Protein AF-0000000076803883 (afdb_homodimer)

Foldseek 3Di:
DVVVVVVVVVVVVVVVVVLVVVVCCVVVNVDPADSDHDPVSVVCVVCVVVQWHQDPVGDIDGD/DVVVVVVVVVVVVVVVVVLVVVVCCVVVHVDPADSDHDPVSVVCVVCVVVQWHQDPVGDIDGD

Nearest PDB structures (foldseek):
  7vn3-assembly2_B  TM=7.603E-01  e=3.787E-07  Serratia sp. FS14
  5zd4-assembly1_D  TM=7.767E-01  e=6.120E-07  Escherichia coli O157:H7
  7ake-assembly1_A  TM=4.073E-01  e=5.321E+00  Homo sapiens
  7vn3-assembly2_B  TM=7.593E-01  e=3.852E-07  Serratia sp. FS14
  7ake-assembly1_A  TM=4.073E-01  e=5.267E+00  Homo sapiens

pLDDT: mean 90.42, std 5.98, range [72.75, 97.31]

Structure (mmCIF, N/CA/C/O backbone):
data_AF-0000000076803883-model_v1
#
loop_
_entity.id
_entity.type
_entity.pdbx_description
1 polymer 'Protein BZR1 homolog'
#
loop_
_atom_site.group_PDB
_atom_site.id
_atom_site.type_symbol
_atom_site.label_atom_id
_atom_site.label_alt_id
_atom_site.label_comp_id
_atom_site.label_asym_id
_atom_site.label_entity_id
_atom_site.label_seq_id
_atom_site.pdbx_PDB_ins_code
_atom_site.Cartn_x
_atom_site.Cartn_y
_atom_site.Cartn_z
_atom_site.occupancy
_atom_site.B_iso_or_equiv
_atom_site.auth_seq_id
_atom_site.auth_comp_id
_atom_site.auth_asym_id
_atom_site.auth_atom_id
_atom_site.pdbx_PDB_model_num
ATOM 1 N N . TRP A 1 1 ? -7.352 28.234 0.821 1 86.06 1 TRP A N 1
ATOM 2 C CA . TRP A 1 1 ? -8.156 27.516 1.804 1 86.06 1 TRP A CA 1
ATOM 3 C C . TRP A 1 1 ? -8.883 26.344 1.154 1 86.06 1 TRP A C 1
ATOM 5 O O . TRP A 1 1 ? -8.805 25.203 1.634 1 86.06 1 TRP A O 1
ATOM 15 N N . ARG A 1 2 ? -9.562 26.656 0.047 1 91.19 2 ARG A N 1
ATOM 16 C CA . ARG A 1 2 ? -10.352 25.656 -0.66 1 91.19 2 ARG A CA 1
ATOM 17 C C . ARG A 1 2 ? -9.484 24.469 -1.065 1 91.19 2 ARG A C 1
ATOM 19 O O . ARG A 1 2 ? -9.898 23.312 -0.915 1 91.19 2 ARG A O 1
ATOM 26 N N . GLU A 1 3 ? -8.352 24.844 -1.593 1 89.12 3 GLU A N 1
ATOM 27 C CA . GLU A 1 3 ? -7.441 23.781 -2.025 1 89.12 3 GLU A CA 1
ATOM 28 C C . GLU A 1 3 ? -7.043 22.891 -0.857 1 89.12 3 GLU A C 1
ATOM 30 O O . GLU A 1 3 ? -6.965 21.672 -1.004 1 89.12 3 GLU A O 1
ATOM 35 N N . ARG A 1 4 ? -6.934 23.453 0.26 1 91.19 4 ARG A N 1
ATOM 36 C CA . AR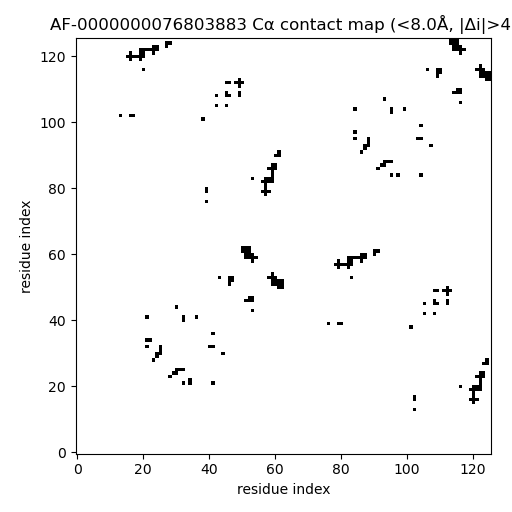G A 1 4 ? -6.555 22.703 1.447 1 91.19 4 ARG A CA 1
ATOM 37 C C . ARG A 1 4 ? -7.68 21.766 1.881 1 91.19 4 ARG A C 1
ATOM 39 O O . ARG A 1 4 ? -7.43 20.625 2.275 1 91.19 4 ARG A O 1
ATOM 46 N N . GLU A 1 5 ? -8.82 22.297 1.944 1 89.94 5 GLU A N 1
ATOM 47 C CA . GLU A 1 5 ? -9.977 21.484 2.305 1 89.94 5 GLU A CA 1
ATOM 48 C C . GLU A 1 5 ? -10.172 20.328 1.319 1 89.94 5 GLU A C 1
ATOM 50 O O . GLU A 1 5 ? -10.492 19.219 1.72 1 89.94 5 GLU A O 1
ATOM 55 N N . ASN A 1 6 ? -10.062 20.578 0.096 1 90.94 6 ASN A N 1
ATOM 56 C CA . ASN A 1 6 ? -10.164 19.547 -0.933 1 90.94 6 ASN A CA 1
ATOM 57 C C . ASN A 1 6 ? -9.117 18.453 -0.732 1 90.94 6 ASN A C 1
ATOM 59 O O . ASN A 1 6 ? -9.414 17.266 -0.885 1 90.94 6 ASN A O 1
ATOM 63 N N . ASN A 1 7 ? -7.953 18.906 -0.481 1 90.5 7 ASN A N 1
ATOM 64 C CA . ASN A 1 7 ? -6.891 17.953 -0.215 1 90.5 7 ASN A CA 1
ATOM 65 C C . ASN A 1 7 ? -7.23 17.062 0.978 1 90.5 7 ASN A C 1
ATOM 67 O O . ASN A 1 7 ? -6.98 15.852 0.946 1 90.5 7 ASN A O 1
ATOM 71 N N . ARG A 1 8 ? -7.781 17.641 1.932 1 92.75 8 ARG A N 1
ATOM 72 C CA . ARG A 1 8 ? -8.164 16.891 3.117 1 92.75 8 ARG A CA 1
ATOM 73 C C . ARG A 1 8 ? -9.242 15.852 2.783 1 92.75 8 ARG A C 1
ATOM 75 O O . ARG A 1 8 ? -9.18 14.719 3.254 1 92.75 8 ARG A O 1
ATOM 82 N N . ARG A 1 9 ? -10.172 16.297 2.07 1 92.62 9 ARG A N 1
ATOM 83 C CA . ARG A 1 9 ? -11.25 15.398 1.678 1 92.62 9 ARG A CA 1
ATOM 84 C C . ARG A 1 9 ? -10.719 14.234 0.847 1 92.62 9 ARG A C 1
ATOM 86 O O . ARG A 1 9 ? -11.109 13.078 1.06 1 92.62 9 ARG A O 1
ATOM 93 N N . ARG A 1 10 ? -9.867 14.461 -0.062 1 92.31 10 ARG A N 1
ATOM 94 C CA . ARG A 1 10 ? -9.258 13.43 -0.899 1 92.31 10 ARG A CA 1
ATOM 95 C C . ARG A 1 10 ? -8.477 12.43 -0.056 1 92.31 10 ARG A C 1
ATOM 97 O O . ARG A 1 10 ? -8.578 11.219 -0.259 1 92.31 10 ARG A O 1
ATOM 104 N N . GLU A 1 11 ? -7.711 12.961 0.855 1 90.62 11 GLU A N 1
ATOM 105 C CA . GLU A 1 11 ? -6.906 12.102 1.721 1 90.62 11 GLU A CA 1
ATOM 106 C C . GLU A 1 11 ? -7.793 11.219 2.596 1 90.62 11 GLU A C 1
ATOM 108 O O . GLU A 1 11 ? -7.488 10.039 2.809 1 90.62 11 GLU A O 1
ATOM 113 N N . ARG A 1 12 ? -8.844 11.773 3.121 1 93.31 12 ARG A N 1
ATOM 114 C CA . ARG A 1 12 ? -9.773 11 3.932 1 93.31 12 ARG A CA 1
ATOM 115 C C . ARG A 1 12 ? -10.383 9.859 3.123 1 93.31 12 ARG A C 1
ATOM 117 O O . ARG A 1 12 ? -10.523 8.742 3.627 1 93.31 12 ARG A O 1
ATOM 124 N N . ARG A 1 13 ? -10.758 10.172 1.938 1 92.69 13 ARG A N 1
ATOM 125 C CA . ARG A 1 13 ? -11.305 9.148 1.055 1 92.69 13 ARG A CA 1
ATOM 126 C C . ARG A 1 13 ? -10.273 8.062 0.772 1 92.69 13 ARG A C 1
ATOM 128 O O . ARG A 1 13 ? -10.594 6.871 0.824 1 92.69 13 ARG A O 1
ATOM 135 N N . ARG A 1 14 ? -9.062 8.414 0.448 1 92.94 14 ARG A N 1
ATOM 136 C CA . ARG A 1 14 ? -8 7.453 0.183 1 92.94 14 ARG A CA 1
ATOM 137 C C . ARG A 1 14 ? -7.785 6.531 1.379 1 92.94 14 ARG A C 1
ATOM 139 O O . ARG A 1 14 ? -7.625 5.32 1.216 1 92.94 14 ARG A O 1
ATOM 146 N N . ARG A 1 15 ? -7.832 7.168 2.553 1 92.38 15 ARG A N 1
ATOM 147 C CA . ARG A 1 15 ? -7.629 6.387 3.768 1 92.38 15 ARG A CA 1
ATOM 148 C C . ARG A 1 15 ? -8.781 5.414 3.994 1 92.38 15 ARG A C 1
ATOM 150 O O . ARG A 1 15 ? -8.578 4.301 4.48 1 92.38 15 ARG A O 1
ATOM 157 N N . ALA A 1 16 ? -9.977 5.832 3.693 1 93.25 16 ALA A N 1
ATOM 158 C CA . ALA A 1 16 ? -11.141 4.961 3.846 1 93.25 16 ALA A CA 1
ATOM 159 C C . ALA A 1 16 ? -11.039 3.75 2.922 1 93.25 16 ALA A C 1
ATOM 161 O O . ALA A 1 16 ? -11.359 2.629 3.322 1 93.25 16 ALA A O 1
ATOM 162 N N . ILE A 1 17 ? -10.633 3.928 1.74 1 94.12 17 ILE A N 1
ATOM 163 C CA . ILE A 1 17 ? -10.453 2.846 0.776 1 94.12 17 ILE A CA 1
ATOM 164 C C . ILE A 1 17 ? -9.359 1.894 1.265 1 94.12 17 ILE A C 1
ATOM 166 O O . ILE A 1 17 ? -9.547 0.674 1.256 1 94.12 17 ILE A O 1
ATOM 170 N N . ALA A 1 18 ? -8.258 2.41 1.703 1 93.38 18 ALA A N 1
ATOM 171 C CA . ALA A 1 18 ? -7.18 1.574 2.227 1 93.38 18 ALA A CA 1
ATOM 172 C C . ALA A 1 18 ? -7.656 0.741 3.412 1 93.38 18 ALA A C 1
ATOM 174 O O . ALA A 1 18 ? -7.328 -0.443 3.518 1 93.38 18 ALA A O 1
ATOM 175 N N . ALA A 1 19 ? -8.391 1.372 4.262 1 92.38 19 ALA A N 1
ATOM 176 C CA . ALA A 1 19 ? -8.891 0.662 5.438 1 92.38 19 ALA A CA 1
ATOM 177 C C . ALA A 1 19 ? -9.75 -0.534 5.031 1 92.38 19 ALA A C 1
ATOM 179 O O . ALA A 1 19 ? -9.664 -1.602 5.645 1 92.38 19 ALA A O 1
ATOM 180 N N . LYS A 1 20 ? -10.523 -0.36 4.086 1 92.94 20 LYS A N 1
ATOM 181 C CA . LYS A 1 20 ? -11.375 -1.447 3.607 1 92.94 20 LYS A CA 1
ATOM 182 C C . LYS A 1 20 ? -10.539 -2.557 2.975 1 92.94 20 LYS A C 1
ATOM 184 O O . LYS A 1 20 ? -10.844 -3.74 3.139 1 92.94 20 LYS A O 1
ATOM 189 N N . ILE A 1 21 ? -9.508 -2.219 2.217 1 94.12 21 ILE A N 1
ATOM 190 C CA . ILE A 1 21 ? -8.594 -3.209 1.663 1 94.12 21 ILE A CA 1
ATOM 191 C C . ILE A 1 21 ? -7.973 -4.027 2.793 1 94.12 21 ILE A C 1
ATOM 193 O O . ILE A 1 21 ? -7.969 -5.258 2.748 1 94.12 21 ILE A O 1
ATOM 197 N N . TYR A 1 22 ? -7.586 -3.33 3.836 1 92.69 22 TYR A N 1
ATOM 198 C CA . TYR A 1 22 ? -6.953 -4 4.965 1 92.69 22 TYR A CA 1
ATOM 199 C C . TYR A 1 22 ? -7.922 -4.965 5.641 1 92.69 22 TYR A C 1
ATOM 201 O O . TYR A 1 22 ? -7.543 -6.074 6.016 1 92.69 22 TYR A O 1
ATOM 209 N N . THR A 1 23 ? -9.078 -4.484 5.77 1 91.62 23 THR A N 1
ATOM 210 C CA . THR A 1 23 ? -10.102 -5.297 6.406 1 91.62 23 THR A CA 1
ATOM 211 C C . THR A 1 23 ? -10.352 -6.578 5.613 1 91.62 23 THR A C 1
ATOM 213 O O . THR A 1 23 ? -10.438 -7.664 6.191 1 91.62 23 THR A O 1
ATOM 216 N N . GLY A 1 24 ? -10.461 -6.484 4.344 1 92.62 24 GLY A N 1
ATOM 217 C CA . GLY A 1 24 ? -10.656 -7.652 3.5 1 92.62 24 GLY A CA 1
ATOM 218 C C . GLY A 1 24 ? -9.492 -8.625 3.551 1 92.62 24 GLY A C 1
ATOM 219 O O . GLY A 1 24 ? -9.695 -9.844 3.625 1 92.62 24 GLY A O 1
ATOM 220 N N . LEU A 1 25 ? -8.266 -8.078 3.48 1 93 25 LEU A N 1
ATOM 221 C CA . LEU A 1 25 ? -7.07 -8.906 3.543 1 93 25 LEU A CA 1
ATOM 222 C C . LEU A 1 25 ? -7.004 -9.664 4.863 1 93 25 LEU A C 1
ATOM 224 O O . LEU A 1 25 ? -6.625 -10.836 4.891 1 93 25 LEU A O 1
ATOM 228 N N . ARG A 1 26 ? -7.418 -9 5.895 1 90.25 26 ARG A N 1
ATOM 229 C CA . ARG A 1 26 ? -7.426 -9.641 7.207 1 90.25 26 ARG A CA 1
ATOM 230 C C . ARG A 1 26 ? -8.508 -10.719 7.289 1 90.25 26 ARG A C 1
ATOM 232 O O . ARG A 1 26 ? -8.266 -11.805 7.809 1 90.25 26 ARG A O 1
ATOM 239 N N . ALA A 1 27 ? -9.602 -10.398 6.836 1 90.31 27 ALA A N 1
ATOM 240 C CA . ALA A 1 27 ? -10.773 -11.266 6.98 1 90.31 27 ALA A CA 1
ATOM 241 C C . ALA A 1 27 ? -10.641 -12.516 6.117 1 90.31 27 ALA A C 1
ATOM 243 O O . ALA A 1 27 ? -11 -13.617 6.547 1 90.31 27 ALA A O 1
ATOM 244 N N . TYR A 1 28 ? -10.117 -12.273 4.934 1 91.06 28 TYR A N 1
ATOM 245 C CA . TYR A 1 28 ? -10.164 -13.359 3.961 1 91.06 28 TYR A CA 1
ATOM 246 C C . TYR A 1 28 ? -8.773 -13.922 3.697 1 91.06 28 TYR A C 1
ATOM 248 O O . TYR A 1 28 ? -8.633 -14.961 3.057 1 91.06 28 TYR A O 1
ATOM 256 N N . GLY A 1 29 ? -7.922 -13.078 4.219 1 82.94 29 GLY A N 1
ATOM 257 C CA . GLY A 1 29 ? -6.547 -13.523 4.059 1 82.94 29 GLY A CA 1
ATOM 258 C C . GLY A 1 29 ? -5.863 -13.844 5.375 1 82.94 29 GLY A C 1
ATOM 259 O O . GLY A 1 29 ? -6.473 -13.719 6.441 1 82.94 29 GLY A O 1
ATOM 260 N N . ASN A 1 30 ? -4.93 -14.492 5.66 1 78 30 ASN A N 1
ATOM 261 C CA . ASN A 1 30 ? -4.156 -14.773 6.863 1 78 30 ASN A CA 1
ATOM 262 C C . ASN A 1 30 ? -3.094 -13.703 7.109 1 78 30 ASN A C 1
ATOM 264 O O . ASN A 1 30 ? -1.95 -14.031 7.438 1 78 30 ASN A O 1
ATOM 268 N N . TYR A 1 31 ? -3.738 -12.469 6.809 1 82.44 31 TYR A N 1
ATOM 269 C CA . TYR A 1 31 ? -2.816 -11.375 7.082 1 82.44 31 TYR A CA 1
ATOM 270 C C . TYR A 1 31 ? -2.844 -10.992 8.555 1 82.44 31 TYR A C 1
ATOM 272 O O . TYR A 1 31 ? -3.908 -10.711 9.109 1 82.44 31 TYR A O 1
ATOM 280 N N . ASN A 1 32 ? -1.738 -11.133 9.203 1 80.69 32 ASN A N 1
ATOM 281 C CA . ASN A 1 32 ? -1.628 -10.672 10.586 1 80.69 32 ASN A CA 1
ATOM 282 C C . ASN A 1 32 ? -1.268 -9.195 10.664 1 80.69 32 ASN A C 1
ATOM 284 O O . ASN A 1 32 ? -0.129 -8.844 10.977 1 80.69 32 ASN A O 1
ATOM 288 N N . LEU A 1 33 ? -2.215 -8.375 10.258 1 80.56 33 LEU A N 1
ATOM 289 C CA . LEU A 1 33 ? -2.035 -6.926 10.219 1 80.56 33 LEU A CA 1
ATOM 290 C C . LEU A 1 33 ? -2.832 -6.246 11.328 1 80.56 33 LEU A C 1
ATOM 292 O O . LEU A 1 33 ? -4.008 -6.562 11.539 1 80.56 33 LEU A O 1
ATOM 296 N N . PRO A 1 34 ? -2.127 -5.488 11.977 1 75.81 34 PRO A N 1
ATOM 297 C CA . PRO A 1 34 ? -2.91 -4.777 12.992 1 75.81 34 PRO A CA 1
ATOM 298 C C . PRO A 1 34 ? -3.971 -3.863 12.383 1 75.81 34 PRO A C 1
ATOM 300 O O . PRO A 1 34 ? -3.902 -3.539 11.195 1 75.81 34 PRO A O 1
ATOM 303 N N . LYS A 1 35 ? -5.027 -3.467 13.203 1 73.88 35 LYS A N 1
ATOM 304 C CA . LYS A 1 35 ? -6.109 -2.594 12.766 1 73.88 35 LYS A CA 1
ATOM 305 C C . LYS A 1 35 ? -5.566 -1.257 12.266 1 73.88 35 LYS A C 1
ATOM 307 O O . LYS A 1 35 ? -6.035 -0.733 11.25 1 73.88 35 LYS A O 1
ATOM 312 N N . HIS A 1 36 ? -4.617 -0.805 12.977 1 74.5 36 HIS A N 1
ATOM 313 C CA . HIS A 1 36 ? -3.965 0.428 12.547 1 74.5 36 HIS A CA 1
ATOM 314 C C . HIS A 1 36 ? -2.59 0.146 11.953 1 74.5 36 HIS A C 1
ATOM 316 O O . HIS A 1 36 ? -1.569 0.357 12.609 1 74.5 36 HIS A O 1
ATOM 322 N N . CYS A 1 37 ? -2.682 -0.235 10.852 1 74.5 37 CYS A N 1
ATOM 323 C CA . CYS A 1 37 ? -1.449 -0.684 10.211 1 74.5 37 CYS A CA 1
ATOM 324 C C . CYS A 1 37 ? -0.813 0.44 9.406 1 74.5 37 CYS A C 1
ATOM 326 O O . CYS A 1 37 ? -1.515 1.31 8.883 1 74.5 37 CYS A O 1
ATOM 328 N N . ASP A 1 38 ? 0.54 0.293 9.484 1 83.31 38 ASP A N 1
ATOM 329 C CA . ASP A 1 38 ? 1.335 1.101 8.57 1 83.31 38 ASP A CA 1
ATOM 330 C C . ASP A 1 38 ? 1.262 0.548 7.145 1 83.31 38 ASP A C 1
ATOM 332 O O . ASP A 1 38 ? 1.29 -0.668 6.945 1 83.31 38 ASP A O 1
ATOM 336 N N . ASN A 1 39 ? 1.023 1.396 6.258 1 87.81 39 ASN A N 1
ATOM 337 C CA . ASN A 1 39 ? 0.901 1.025 4.855 1 87.81 39 ASN A CA 1
ATOM 338 C C . ASN A 1 39 ? 2.039 0.107 4.418 1 87.81 39 ASN A C 1
ATOM 340 O O . ASN A 1 39 ? 1.825 -0.825 3.639 1 87.81 39 ASN A O 1
ATOM 344 N N . ASN A 1 40 ? 3.254 0.39 4.934 1 90.5 40 ASN A N 1
ATOM 345 C CA . ASN A 1 40 ? 4.418 -0.376 4.504 1 90.5 40 ASN A CA 1
ATOM 346 C C . ASN A 1 40 ? 4.328 -1.832 4.953 1 90.5 40 ASN A C 1
ATOM 348 O O . ASN A 1 40 ? 4.824 -2.729 4.266 1 90.5 40 ASN A O 1
ATOM 352 N N . GLU A 1 41 ? 3.725 -2.037 6.059 1 89.88 41 GLU A N 1
ATOM 353 C CA . GLU A 1 41 ? 3.527 -3.408 6.523 1 89.88 41 GLU A CA 1
ATOM 354 C C . GLU A 1 41 ? 2.611 -4.184 5.578 1 89.88 41 GLU A C 1
ATOM 356 O O . GLU A 1 41 ? 2.863 -5.352 5.281 1 89.88 41 GLU A O 1
ATOM 361 N N . VAL A 1 42 ? 1.601 -3.586 5.098 1 92 42 VAL A N 1
ATOM 362 C CA . VAL A 1 42 ? 0.657 -4.203 4.172 1 92 42 VAL A CA 1
ATOM 363 C C . VAL A 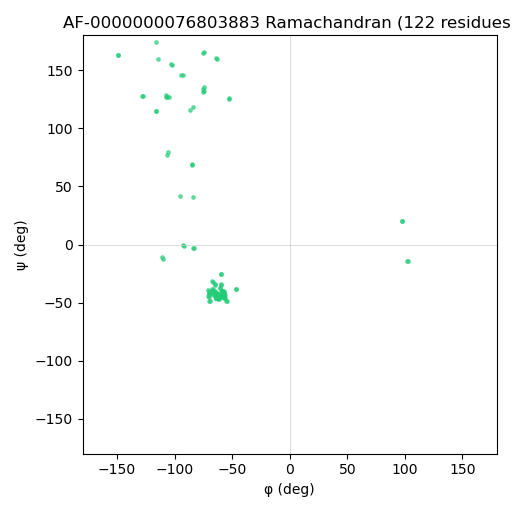1 42 ? 1.328 -4.422 2.816 1 92 42 VAL A C 1
ATOM 365 O O . VAL A 1 42 ? 1.189 -5.488 2.213 1 92 42 VAL A O 1
ATOM 368 N N . LEU A 1 43 ? 2.072 -3.428 2.414 1 93.06 43 LEU A N 1
ATOM 369 C CA . LEU A 1 43 ? 2.811 -3.543 1.161 1 93.06 43 LEU A CA 1
ATOM 370 C C . LEU A 1 43 ? 3.783 -4.719 1.21 1 93.06 43 LEU A C 1
ATOM 372 O O . LEU A 1 43 ? 3.867 -5.5 0.26 1 93.06 43 LEU A O 1
ATOM 376 N N . LYS A 1 44 ? 4.441 -4.809 2.316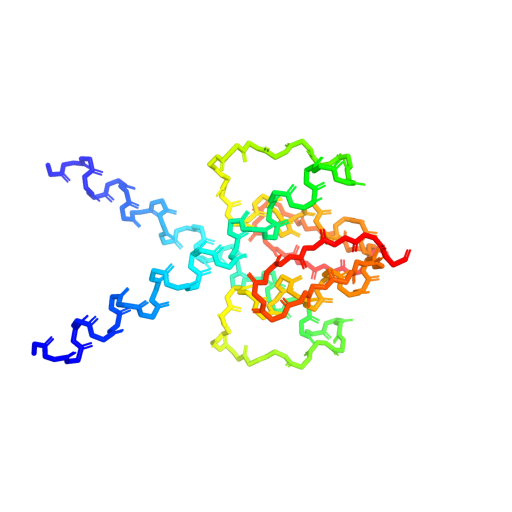 1 93.31 44 LYS A N 1
ATOM 377 C CA . LYS A 1 44 ? 5.402 -5.895 2.471 1 93.31 44 LYS A CA 1
ATOM 378 C C . LYS A 1 44 ? 4.703 -7.254 2.455 1 93.31 44 LYS A C 1
ATOM 380 O O . LYS A 1 44 ? 5.18 -8.195 1.818 1 93.31 44 LYS A O 1
ATOM 385 N N . ALA A 1 45 ? 3.639 -7.379 3.121 1 93 45 ALA A N 1
ATOM 386 C CA . ALA A 1 45 ? 2.895 -8.633 3.176 1 93 45 ALA A CA 1
ATOM 387 C C . ALA A 1 45 ? 2.377 -9.023 1.794 1 93 45 ALA A C 1
ATOM 389 O O . ALA A 1 45 ? 2.486 -10.188 1.391 1 93 45 ALA A O 1
ATOM 390 N N . LEU A 1 46 ? 1.829 -8.109 1.106 1 93.62 46 LEU A N 1
ATOM 391 C CA . LEU A 1 46 ? 1.303 -8.359 -0.23 1 93.62 46 LEU A CA 1
ATOM 392 C C . LEU A 1 46 ? 2.428 -8.703 -1.202 1 93.62 46 LEU A C 1
ATOM 394 O O . LEU A 1 46 ? 2.277 -9.586 -2.049 1 93.62 46 LEU A O 1
ATOM 398 N N . CYS A 1 47 ? 3.535 -7.949 -1.126 1 94.38 47 CYS A N 1
ATOM 399 C CA . CYS A 1 47 ? 4.699 -8.25 -1.948 1 94.38 47 CYS A CA 1
ATOM 400 C C . CYS A 1 47 ? 5.148 -9.695 -1.746 1 94.38 47 CYS A C 1
ATOM 402 O O . CYS A 1 47 ? 5.379 -10.422 -2.715 1 94.38 47 CYS A O 1
ATOM 404 N N . ASN A 1 48 ? 5.258 -10.047 -0.519 1 93.88 48 ASN A N 1
ATOM 405 C CA . ASN A 1 48 ? 5.672 -11.406 -0.208 1 93.88 48 ASN A CA 1
ATOM 406 C C . ASN A 1 48 ? 4.73 -12.438 -0.832 1 93.88 48 ASN A C 1
ATOM 408 O O . ASN A 1 48 ? 5.18 -13.422 -1.417 1 93.88 48 ASN A O 1
ATOM 412 N N . GLU A 1 49 ? 3.486 -12.188 -0.709 1 94.06 49 GLU A N 1
ATOM 413 C CA . GLU A 1 49 ? 2.502 -13.109 -1.268 1 94.06 49 GLU A CA 1
ATOM 414 C C . GLU A 1 49 ? 2.588 -13.156 -2.791 1 94.06 49 GLU A C 1
ATOM 416 O O . GLU A 1 49 ? 2.354 -14.195 -3.402 1 94.06 49 GLU A O 1
ATOM 421 N N . ALA A 1 50 ? 2.885 -12.086 -3.357 1 94.25 50 ALA A N 1
ATOM 422 C CA . ALA A 1 50 ? 2.93 -11.984 -4.812 1 94.25 50 ALA A CA 1
ATOM 423 C C . ALA A 1 50 ? 4.27 -12.469 -5.355 1 94.25 50 ALA A C 1
ATOM 425 O O . ALA A 1 50 ? 4.504 -12.438 -6.566 1 94.25 50 ALA A O 1
ATOM 426 N N . GLY A 1 51 ? 5.184 -12.828 -4.457 1 94.69 51 GLY A N 1
ATOM 427 C CA . GLY A 1 51 ? 6.441 -13.406 -4.906 1 94.69 51 GLY A CA 1
ATOM 428 C C . GLY A 1 51 ? 7.57 -12.398 -4.98 1 94.69 51 GLY A C 1
ATOM 429 O O . GLY A 1 51 ? 8.531 -12.586 -5.723 1 94.69 51 GLY A O 1
ATOM 430 N N . TRP A 1 52 ? 7.441 -11.258 -4.254 1 96.56 52 TRP A N 1
ATOM 431 C CA . TRP A 1 52 ? 8.484 -10.242 -4.16 1 96.56 52 TRP A CA 1
ATOM 432 C C . TRP A 1 52 ? 9.234 -10.344 -2.836 1 96.56 52 TRP A C 1
ATOM 434 O O . TRP A 1 52 ? 8.703 -10.891 -1.861 1 96.56 52 TRP A O 1
ATOM 444 N N . VAL A 1 53 ? 10.477 -9.883 -2.816 1 96.94 53 VAL A N 1
ATOM 445 C CA . VAL A 1 53 ? 11.242 -9.695 -1.585 1 96.94 53 VAL A CA 1
ATOM 446 C C . VAL A 1 53 ? 11.359 -8.203 -1.27 1 96.94 53 VAL A C 1
ATOM 448 O O . VAL A 1 53 ? 11.688 -7.402 -2.146 1 96.94 53 VAL A O 1
ATOM 451 N N . VAL A 1 54 ? 10.984 -7.828 -0.072 1 96.69 54 VAL A N 1
ATOM 452 C CA . VAL A 1 54 ? 11.141 -6.449 0.382 1 96.69 54 VAL A CA 1
ATOM 453 C C . VAL A 1 54 ? 12.117 -6.402 1.561 1 96.69 54 VAL A C 1
ATOM 455 O O . VAL A 1 54 ? 11.812 -6.918 2.641 1 96.69 54 VAL A O 1
ATOM 458 N N . GLU A 1 55 ? 13.219 -5.754 1.315 1 97.31 55 GLU A N 1
ATOM 459 C CA . GLU A 1 55 ? 14.203 -5.582 2.383 1 97.31 55 GLU A CA 1
ATOM 460 C C . GLU A 1 55 ? 13.75 -4.527 3.389 1 97.31 55 GLU A C 1
ATOM 462 O O . GLU A 1 55 ? 12.859 -3.725 3.096 1 97.31 55 GLU A O 1
ATOM 467 N N . PRO A 1 56 ? 14.375 -4.473 4.559 1 95.38 56 PRO A N 1
ATOM 468 C CA . PRO A 1 56 ? 13.953 -3.514 5.586 1 95.38 56 PRO A CA 1
ATOM 469 C C . PRO A 1 56 ? 14.039 -2.064 5.109 1 95.38 56 PRO A C 1
ATOM 471 O O . PRO A 1 56 ? 13.281 -1.212 5.574 1 95.38 56 PRO A O 1
ATOM 474 N N . ASP A 1 57 ? 14.906 -1.803 4.133 1 96 57 ASP A N 1
ATOM 475 C CA . ASP A 1 57 ? 15.094 -0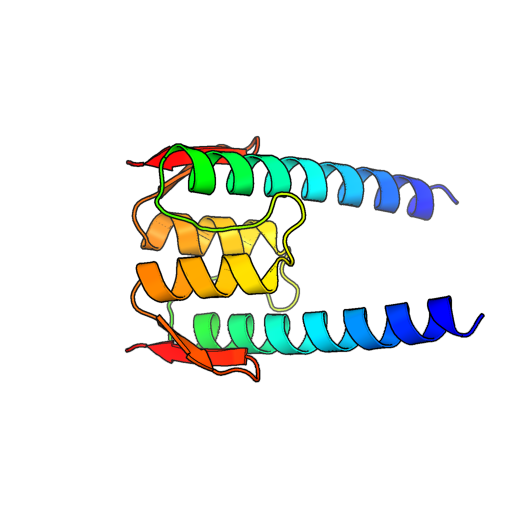.429 3.678 1 96 57 ASP A CA 1
ATOM 476 C C . ASP A 1 57 ? 14.18 -0.108 2.502 1 96 57 ASP A C 1
ATOM 478 O O . ASP A 1 57 ? 14.234 0.992 1.947 1 96 57 ASP A O 1
ATOM 482 N N . GLY A 1 58 ? 13.383 -1.136 2.096 1 96.12 58 GLY A N 1
ATOM 483 C CA . GLY A 1 58 ? 12.422 -0.902 1.031 1 96.12 58 GLY A CA 1
ATOM 484 C C . GLY A 1 58 ? 12.875 -1.438 -0.313 1 96.12 58 GLY A C 1
ATOM 485 O O . GLY A 1 58 ? 12.094 -1.486 -1.265 1 96.12 58 GLY A O 1
ATOM 486 N N . THR A 1 59 ? 14.203 -1.796 -0.491 1 96.94 59 THR A N 1
ATOM 487 C CA . THR A 1 59 ? 14.656 -2.402 -1.735 1 96.94 59 THR A CA 1
ATOM 488 C C . THR A 1 59 ? 13.805 -3.615 -2.094 1 96.94 59 THR 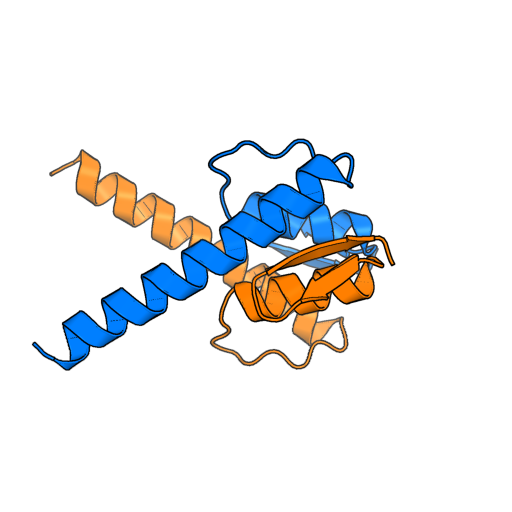A C 1
ATOM 490 O O . THR A 1 59 ? 13.57 -4.488 -1.253 1 96.94 59 THR A O 1
ATOM 493 N N . THR A 1 60 ? 13.273 -3.615 -3.246 1 95.94 60 THR A N 1
ATOM 494 C CA . THR A 1 60 ? 12.305 -4.621 -3.66 1 95.94 60 THR A CA 1
ATOM 495 C C . THR A 1 60 ? 12.719 -5.27 -4.977 1 95.94 60 THR A C 1
ATOM 497 O O . THR A 1 60 ? 13.086 -4.574 -5.93 1 95.94 60 THR A O 1
ATOM 500 N N . TYR A 1 61 ? 12.758 -6.586 -4.961 1 95.5 61 TYR A N 1
ATOM 501 C CA . TYR A 1 61 ? 13.117 -7.332 -6.16 1 95.5 61 TYR A CA 1
ATOM 502 C C . TYR A 1 61 ? 12.406 -8.68 -6.191 1 95.5 61 TYR A C 1
ATOM 504 O O . TYR A 1 61 ? 11.742 -9.062 -5.219 1 95.5 61 TYR A O 1
ATOM 512 N N . ARG A 1 62 ? 12.391 -9.266 -7.363 1 92.38 62 ARG A N 1
ATOM 513 C CA . ARG A 1 62 ? 11.68 -10.531 -7.516 1 92.38 62 ARG A CA 1
ATOM 514 C C . ARG A 1 62 ? 12.469 -11.68 -6.895 1 92.38 62 ARG A C 1
ATOM 516 O O . ARG A 1 62 ? 13.695 -11.734 -7.016 1 92.38 62 ARG A O 1
ATOM 523 N N . ARG A 1 63 ? 11.711 -12.477 -6.148 1 84.69 63 ARG A N 1
ATOM 524 C CA . ARG A 1 63 ? 12.352 -13.672 -5.609 1 84.69 63 ARG A CA 1
ATOM 525 C C . ARG A 1 63 ? 12.852 -14.578 -6.727 1 84.69 63 ARG A C 1
ATOM 527 O O . ARG A 1 63 ? 12.281 -14.594 -7.82 1 84.69 63 ARG A O 1
ATOM 534 N N . TRP B 1 1 ? 5.727 19.641 21.125 1 85.81 1 TRP B N 1
ATOM 535 C CA . TRP B 1 1 ? 6.559 19.969 19.969 1 85.81 1 TRP B CA 1
ATOM 536 C C . TRP B 1 1 ? 7.402 18.766 19.562 1 85.81 1 TRP B C 1
ATOM 538 O O . TRP B 1 1 ? 7.387 18.359 18.391 1 85.81 1 TRP B O 1
ATOM 548 N N . ARG B 1 2 ? 8.086 18.203 20.562 1 91.25 2 ARG B N 1
ATOM 549 C CA . ARG B 1 2 ? 8.969 17.062 20.312 1 91.25 2 ARG B CA 1
ATOM 550 C C . ARG B 1 2 ? 8.211 15.922 19.656 1 91.25 2 ARG B C 1
ATOM 552 O O . ARG B 1 2 ? 8.695 15.305 18.703 1 91.25 2 ARG B O 1
ATOM 559 N N . GLU B 1 3 ? 7.07 15.695 20.25 1 89.25 3 GLU B N 1
ATOM 560 C CA . GLU B 1 3 ? 6.254 14.602 19.719 1 89.25 3 GLU B CA 1
ATOM 561 C C . GLU B 1 3 ? 5.887 14.852 18.25 1 89.25 3 GLU B C 1
ATOM 563 O O . GLU B 1 3 ? 5.914 13.93 17.438 1 89.25 3 GLU B O 1
ATOM 568 N N . ARG B 1 4 ? 5.695 16.047 17.938 1 91.38 4 ARG B N 1
ATOM 569 C CA . ARG B 1 4 ? 5.336 16.406 16.562 1 91.38 4 ARG B CA 1
ATOM 570 C C . ARG B 1 4 ? 6.512 16.188 15.617 1 91.38 4 ARG B C 1
ATOM 572 O O . ARG B 1 4 ? 6.336 15.711 14.5 1 91.38 4 ARG B O 1
ATOM 579 N N . GLU B 1 5 ? 7.605 16.672 16 1 90 5 GLU B N 1
ATOM 580 C CA . GLU B 1 5 ? 8.805 16.5 15.188 1 90 5 GLU B CA 1
ATOM 581 C C . GLU B 1 5 ? 9.125 15.023 14.992 1 90 5 GLU B C 1
ATOM 583 O O . GLU B 1 5 ? 9.523 14.602 13.898 1 90 5 GLU B O 1
ATOM 588 N N . ASN B 1 6 ? 9.047 14.266 15.992 1 91.25 6 ASN B N 1
ATOM 589 C CA . ASN B 1 6 ? 9.258 12.828 15.906 1 91.25 6 ASN B CA 1
ATOM 590 C C . ASN B 1 6 ? 8.289 12.18 14.922 1 91.25 6 ASN B C 1
ATOM 592 O O . ASN B 1 6 ? 8.688 11.305 14.141 1 91.25 6 ASN B O 1
ATOM 596 N N . ASN B 1 7 ? 7.094 12.578 15.047 1 90.56 7 ASN B N 1
ATOM 597 C CA . ASN B 1 7 ? 6.098 12.062 14.117 1 90.56 7 ASN B CA 1
ATOM 598 C C . ASN B 1 7 ? 6.457 12.391 12.672 1 90.56 7 ASN B C 1
ATOM 600 O O . ASN B 1 7 ? 6.305 11.555 11.781 1 90.56 7 ASN B O 1
ATOM 604 N N . ARG B 1 8 ? 6.934 13.531 12.492 1 92.56 8 ARG B N 1
ATOM 605 C CA . ARG B 1 8 ? 7.336 13.945 11.156 1 92.56 8 ARG B CA 1
ATOM 606 C C . ARG B 1 8 ? 8.492 13.094 10.641 1 92.56 8 ARG B C 1
ATOM 608 O O . ARG B 1 8 ? 8.492 12.688 9.477 1 92.56 8 ARG B O 1
ATOM 615 N N . ARG B 1 9 ? 9.414 12.922 11.477 1 92.69 9 ARG B N 1
ATOM 616 C CA . ARG B 1 9 ? 10.57 12.109 11.102 1 92.69 9 ARG B CA 1
ATOM 617 C C . ARG B 1 9 ? 10.148 10.688 10.766 1 92.69 9 ARG B C 1
ATOM 619 O O . ARG B 1 9 ? 10.617 10.109 9.773 1 92.69 9 ARG B O 1
ATOM 626 N N . ARG B 1 10 ? 9.32 10.094 11.508 1 92.56 10 ARG B N 1
ATOM 627 C CA . ARG B 1 10 ? 8.82 8.742 11.273 1 92.56 10 ARG B CA 1
ATOM 628 C C . ARG B 1 10 ? 8.078 8.656 9.945 1 92.56 10 ARG B C 1
ATOM 630 O O . ARG B 1 10 ? 8.281 7.719 9.172 1 92.56 10 ARG B O 1
ATOM 637 N N . GLU B 1 11 ? 7.238 9.617 9.711 1 90.94 11 GLU B N 1
ATOM 638 C CA . GLU B 1 11 ? 6.473 9.641 8.469 1 90.94 11 GLU B CA 1
ATOM 639 C C . GLU B 1 11 ? 7.391 9.781 7.258 1 90.94 11 GLU B C 1
ATOM 641 O O . GLU B 1 11 ? 7.164 9.148 6.227 1 90.94 11 GLU B O 1
ATOM 646 N N . ARG B 1 12 ? 8.375 10.633 7.359 1 93.31 12 ARG B N 1
ATOM 647 C CA . ARG B 1 12 ? 9.336 10.797 6.27 1 93.31 12 ARG B CA 1
ATOM 648 C C . ARG B 1 12 ? 10.055 9.484 5.969 1 93.31 12 ARG B C 1
ATOM 650 O O . ARG B 1 12 ? 10.258 9.133 4.805 1 93.31 12 ARG B O 1
ATOM 657 N N . ARG B 1 13 ? 10.453 8.828 7.004 1 92.81 13 ARG B N 1
ATOM 658 C CA . ARG B 1 13 ? 11.102 7.531 6.84 1 92.81 13 ARG B CA 1
ATOM 659 C C . ARG B 1 13 ? 10.164 6.531 6.18 1 92.81 13 ARG B C 1
ATOM 661 O O . ARG B 1 13 ? 10.562 5.805 5.266 1 92.81 13 ARG B O 1
ATOM 668 N N . ARG B 1 14 ? 8.945 6.434 6.637 1 93.12 14 ARG B N 1
ATOM 669 C CA . ARG B 1 14 ? 7.969 5.52 6.059 1 93.12 14 ARG B CA 1
ATOM 670 C C . ARG B 1 14 ? 7.777 5.793 4.57 1 93.12 14 ARG B C 1
ATOM 672 O O . ARG B 1 14 ? 7.711 4.859 3.766 1 93.12 14 ARG B O 1
ATOM 679 N N . ARG B 1 15 ? 7.73 7.094 4.254 1 92.31 15 ARG B N 1
ATOM 680 C CA . ARG B 1 15 ? 7.543 7.473 2.855 1 92.31 15 ARG B CA 1
ATOM 681 C C . ARG B 1 15 ? 8.758 7.082 2.016 1 92.31 15 ARG B C 1
ATOM 683 O O . ARG B 1 15 ? 8.617 6.695 0.854 1 92.31 15 ARG B O 1
ATOM 690 N N . ALA B 1 16 ? 9.922 7.23 2.572 1 93.06 16 ALA B N 1
ATOM 691 C CA . ALA B 1 16 ? 11.141 6.852 1.857 1 93.06 16 ALA B CA 1
ATOM 692 C C . ALA B 1 16 ? 11.164 5.355 1.564 1 93.06 16 ALA B C 1
ATOM 694 O O . ALA B 1 16 ? 11.555 4.938 0.472 1 93.06 16 ALA B O 1
ATOM 695 N N . ILE B 1 17 ? 10.781 4.555 2.469 1 94 17 ILE B N 1
ATOM 696 C CA . ILE B 1 17 ? 10.711 3.109 2.297 1 94 17 ILE B CA 1
ATOM 697 C C . ILE B 1 17 ? 9.688 2.762 1.224 1 94 17 ILE B C 1
ATOM 699 O O . ILE B 1 17 ? 9.961 1.966 0.323 1 94 17 ILE B O 1
ATOM 703 N N . ALA B 1 18 ? 8.539 3.354 1.271 1 93.31 18 ALA B N 1
ATOM 704 C CA . ALA B 1 18 ? 7.508 3.111 0.264 1 93.31 18 ALA B CA 1
ATOM 705 C C . ALA B 1 18 ? 8.008 3.484 -1.13 1 93.31 18 ALA B C 1
ATOM 707 O O . ALA B 1 18 ? 7.762 2.76 -2.098 1 93.31 18 ALA B O 1
ATOM 708 N N . ALA B 1 19 ? 8.664 4.598 -1.195 1 92.12 19 ALA B N 1
ATOM 709 C CA . ALA B 1 19 ? 9.18 5.043 -2.488 1 92.12 19 ALA B CA 1
ATOM 710 C C . ALA B 1 19 ? 10.133 4.016 -3.082 1 92.12 19 ALA B C 1
ATOM 712 O O . ALA B 1 19 ? 10.117 3.764 -4.289 1 92.12 19 ALA B O 1
ATOM 713 N N . LYS B 1 20 ? 10.914 3.479 -2.299 1 92.75 20 LYS B N 1
ATOM 714 C CA . LYS B 1 20 ? 11.859 2.463 -2.764 1 92.75 20 LYS B CA 1
ATOM 715 C C . LYS B 1 20 ? 11.125 1.198 -3.203 1 92.75 20 LYS B C 1
ATOM 717 O O . LYS B 1 20 ? 11.516 0.56 -4.184 1 92.75 20 LYS B O 1
ATOM 722 N N . ILE B 1 21 ? 10.109 0.776 -2.477 1 93.94 21 ILE B N 1
ATOM 723 C CA . ILE B 1 21 ? 9.281 -0.359 -2.883 1 93.94 21 ILE B CA 1
ATOM 724 C C . ILE B 1 21 ? 8.695 -0.099 -4.27 1 93.94 21 ILE B C 1
ATOM 726 O O . ILE B 1 21 ? 8.797 -0.944 -5.16 1 93.94 21 ILE B O 1
ATOM 730 N N . TYR B 1 22 ? 8.227 1.112 -4.457 1 92.38 22 TYR B N 1
ATOM 731 C CA . TYR B 1 22 ? 7.613 1.471 -5.734 1 92.38 22 TYR B CA 1
ATOM 732 C C . TYR B 1 22 ? 8.633 1.408 -6.863 1 92.38 22 TYR B C 1
ATOM 734 O O . TYR B 1 22 ? 8.328 0.925 -7.957 1 92.38 22 TYR B O 1
ATOM 742 N N . THR B 1 23 ? 9.742 1.89 -6.555 1 91.38 23 THR B N 1
ATOM 743 C CA . THR B 1 23 ? 10.812 1.903 -7.547 1 91.38 23 THR B CA 1
ATOM 744 C C . THR B 1 23 ? 11.172 0.483 -7.969 1 91.38 23 THR B C 1
ATOM 746 O O . THR B 1 23 ? 11.336 0.205 -9.156 1 91.38 23 THR B O 1
ATOM 749 N N . GLY B 1 24 ? 11.32 -0.398 -7.051 1 92.5 24 GLY B N 1
ATOM 750 C CA . GLY B 1 24 ? 11.625 -1.785 -7.355 1 92.5 24 GLY B CA 1
ATOM 751 C C . GLY B 1 24 ? 10.539 -2.473 -8.164 1 92.5 24 GLY B C 1
ATOM 752 O O . GLY B 1 24 ? 10.828 -3.203 -9.109 1 92.5 24 GLY B O 1
ATOM 753 N N . LEU B 1 25 ? 9.281 -2.246 -7.75 1 92.81 25 LEU B N 1
ATOM 754 C CA . LEU B 1 25 ? 8.148 -2.83 -8.461 1 92.81 25 LEU B CA 1
ATOM 755 C C . LEU B 1 25 ? 8.109 -2.346 -9.906 1 92.81 25 LEU B C 1
ATOM 757 O O . LEU B 1 25 ? 7.816 -3.125 -10.812 1 92.81 25 LEU B O 1
ATOM 761 N N . ARG B 1 26 ? 8.445 -1.115 -10.086 1 89.81 26 ARG B N 1
ATOM 762 C CA . ARG B 1 26 ? 8.469 -0.551 -11.438 1 89.81 26 ARG B CA 1
ATOM 763 C C . ARG B 1 26 ? 9.625 -1.122 -12.25 1 89.81 26 ARG B C 1
ATOM 765 O O . ARG B 1 26 ? 9.453 -1.461 -13.422 1 89.81 26 ARG B O 1
ATOM 772 N N . ALA B 1 27 ? 10.695 -1.187 -11.664 1 90.12 27 ALA B N 1
ATOM 773 C CA . ALA B 1 27 ? 11.93 -1.559 -12.359 1 90.12 27 ALA B CA 1
ATOM 774 C C . ALA B 1 27 ? 11.922 -3.039 -12.734 1 90.12 27 ALA B C 1
ATOM 776 O O . ALA B 1 27 ? 12.359 -3.412 -13.82 1 90.12 27 ALA B O 1
ATOM 777 N N . TYR B 1 28 ? 11.398 -3.822 -11.797 1 91.06 28 TYR B N 1
ATOM 778 C CA . TYR B 1 28 ? 11.562 -5.262 -11.969 1 91.06 28 TYR B CA 1
ATOM 779 C C . TYR B 1 28 ? 10.227 -5.934 -12.273 1 91.06 28 TYR B C 1
ATOM 781 O O . TYR B 1 28 ? 10.188 -7.117 -12.617 1 91.06 28 TYR B O 1
ATOM 789 N N . GLY B 1 29 ? 9.25 -5.07 -12.07 1 82.75 29 GLY B N 1
ATOM 790 C CA . GLY B 1 29 ? 7.926 -5.605 -12.352 1 82.75 29 GLY B CA 1
ATOM 791 C C . GLY B 1 29 ? 7.227 -4.902 -13.5 1 82.75 29 GLY B C 1
ATOM 792 O O . GLY B 1 29 ? 7.84 -4.094 -14.203 1 82.75 29 GLY B O 1
ATOM 793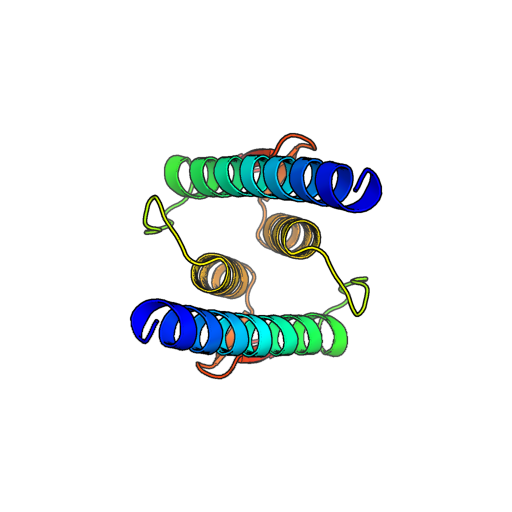 N N . ASN B 1 30 ? 6.188 -5.188 -14.008 1 77.38 30 ASN B N 1
ATOM 794 C CA . ASN B 1 30 ? 5.391 -4.527 -15.031 1 77.38 30 ASN B CA 1
ATOM 795 C C . ASN B 1 30 ? 4.297 -3.654 -14.43 1 77.38 30 ASN B C 1
ATOM 797 O O . ASN B 1 30 ? 3.148 -3.688 -14.875 1 77.38 30 ASN B O 1
ATOM 801 N N . TYR B 1 31 ? 4.902 -2.99 -13.344 1 82.19 31 TYR B N 1
ATOM 802 C CA . TYR B 1 31 ? 3.943 -2.09 -12.719 1 82.19 31 TYR B CA 1
ATOM 803 C C . TYR B 1 31 ? 3.941 -0.729 -13.406 1 82.19 31 TYR B C 1
ATOM 805 O O . TYR B 1 31 ? 4.988 -0.085 -13.523 1 82.19 31 TYR B O 1
ATOM 813 N N . ASN B 1 32 ? 2.832 -0.392 -14 1 79.81 32 ASN B N 1
ATOM 814 C CA . ASN B 1 32 ? 2.684 0.947 -14.555 1 79.81 32 ASN B CA 1
ATOM 815 C C . ASN B 1 32 ? 2.227 1.95 -13.5 1 79.81 32 ASN B C 1
ATOM 817 O O . ASN B 1 32 ? 1.062 2.355 -13.492 1 79.81 32 ASN B O 1
ATOM 821 N N . LEU B 1 33 ? 3.119 2.211 -12.594 1 79.31 33 LEU B N 1
ATOM 822 C CA . LEU B 1 33 ? 2.838 3.111 -11.484 1 79.31 33 LEU B CA 1
ATOM 823 C C . LEU B 1 33 ? 3.521 4.457 -11.688 1 79.31 33 LEU B C 1
ATOM 825 O O . LEU B 1 33 ? 4.707 4.512 -12.023 1 79.31 33 LEU B O 1
ATOM 829 N N . PRO B 1 34 ? 2.723 5.379 -11.586 1 74.5 34 PRO B N 1
ATOM 830 C CA . PRO B 1 34 ? 3.396 6.676 -11.703 1 74.5 34 PRO B CA 1
ATOM 831 C C . PRO B 1 34 ? 4.402 6.918 -10.578 1 74.5 34 PRO B C 1
ATOM 833 O O . PRO B 1 34 ? 4.359 6.242 -9.555 1 74.5 34 PRO B O 1
ATOM 836 N N . LYS B 1 35 ? 5.391 7.883 -10.797 1 72.75 35 LYS B N 1
ATOM 837 C CA . LYS B 1 35 ? 6.414 8.227 -9.812 1 72.75 35 LYS B CA 1
ATOM 838 C C . LYS B 1 35 ? 5.777 8.688 -8.5 1 72.75 35 LYS B C 1
ATOM 840 O O . LYS B 1 35 ? 6.25 8.336 -7.418 1 72.75 35 LYS B O 1
ATOM 845 N N . HIS B 1 36 ? 4.766 9.422 -8.68 1 73.88 36 HIS B N 1
ATOM 846 C CA . HIS B 1 36 ? 4.031 9.867 -7.5 1 73.88 36 HIS B CA 1
ATOM 847 C C . HIS B 1 36 ? 2.709 9.125 -7.363 1 73.88 36 HIS B C 1
ATOM 849 O O . HIS B 1 36 ? 1.646 9.68 -7.652 1 73.88 36 HIS B O 1
ATOM 855 N N . CYS B 1 37 ? 2.865 8.047 -6.941 1 73.56 37 CYS B N 1
ATOM 856 C CA . CYS B 1 37 ? 1.692 7.184 -6.891 1 73.56 37 CYS B CA 1
ATOM 857 C C . CYS B 1 37 ? 1 7.285 -5.535 1 73.56 37 CYS B C 1
ATOM 859 O O . CYS B 1 37 ? 1.647 7.547 -4.52 1 73.56 37 CYS B O 1
ATOM 861 N N . ASP B 1 38 ? -0.338 7.152 -5.762 1 82 38 ASP B N 1
ATOM 862 C CA . ASP B 1 38 ? -1.166 6.945 -4.578 1 82 38 ASP B CA 1
ATOM 863 C C . ASP B 1 38 ? -1.021 5.52 -4.047 1 82 38 ASP B C 1
ATOM 865 O O . ASP B 1 38 ? -0.95 4.566 -4.828 1 82 38 ASP B O 1
ATOM 869 N N . ASN B 1 39 ? -0.811 5.41 -2.822 1 87.06 39 ASN B N 1
ATOM 870 C CA . ASN B 1 39 ? -0.617 4.125 -2.164 1 87.06 39 ASN B CA 1
ATOM 871 C C . ASN B 1 39 ? -1.667 3.107 -2.602 1 87.06 39 ASN B C 1
ATOM 873 O O . ASN B 1 39 ? -1.361 1.925 -2.766 1 87.06 39 ASN B O 1
ATOM 877 N N . ASN B 1 40 ? -2.918 3.6 -2.781 1 90.31 40 ASN B N 1
ATOM 878 C CA . ASN B 1 40 ? -4.004 2.682 -3.105 1 90.31 40 ASN 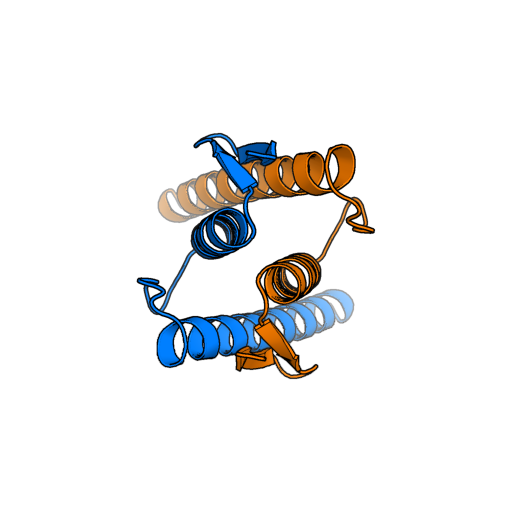B CA 1
ATOM 879 C C . ASN B 1 40 ? -3.826 2.068 -4.492 1 90.31 40 ASN B C 1
ATOM 881 O O . ASN B 1 40 ? -4.234 0.93 -4.727 1 90.31 40 ASN B O 1
ATOM 885 N N . GLU B 1 41 ? -3.242 2.807 -5.363 1 89.31 41 GLU B N 1
ATOM 886 C CA . GLU B 1 41 ? -2.957 2.264 -6.688 1 89.31 41 GLU B CA 1
ATOM 887 C C . GLU B 1 41 ? -1.954 1.115 -6.609 1 89.31 41 GLU B C 1
ATOM 889 O O . GLU B 1 41 ? -2.109 0.101 -7.293 1 89.31 41 GLU B O 1
ATOM 894 N N . VAL B 1 42 ? -0.977 1.217 -5.809 1 91.56 42 VAL B N 1
ATOM 895 C CA . VAL B 1 42 ? 0.043 0.189 -5.621 1 91.56 42 VAL B CA 1
ATOM 896 C C . VAL B 1 42 ? -0.563 -1.02 -4.914 1 91.56 42 VAL B C 1
ATOM 898 O O . VAL B 1 42 ? -0.32 -2.164 -5.305 1 91.56 42 VAL B O 1
ATOM 901 N N . LEU B 1 43 ? -1.358 -0.711 -3.928 1 92.88 43 LEU B N 1
ATOM 902 C CA . LEU B 1 43 ? -2.039 -1.781 -3.207 1 92.88 43 LEU B CA 1
ATOM 903 C C . LEU B 1 43 ? -2.924 -2.594 -4.148 1 92.88 43 LEU B C 1
ATOM 905 O O . LEU B 1 43 ? -2.914 -3.826 -4.102 1 92.88 43 LEU B O 1
ATOM 909 N N . LYS B 1 44 ? -3.613 -1.884 -4.973 1 93.12 44 LYS B N 1
ATOM 910 C CA . LYS B 1 44 ? -4.496 -2.562 -5.918 1 93.12 44 LYS B CA 1
ATOM 911 C C . LYS B 1 44 ? -3.697 -3.416 -6.898 1 93.12 44 LYS B C 1
ATOM 913 O O . LYS B 1 44 ? -4.078 -4.551 -7.195 1 93.12 44 LYS B O 1
ATOM 918 N N . ALA B 1 45 ? -2.643 -2.924 -7.41 1 92.62 45 ALA B N 1
ATOM 919 C CA . ALA B 1 45 ? -1.808 -3.656 -8.359 1 92.62 45 ALA B CA 1
ATOM 920 C C . ALA B 1 45 ? -1.214 -4.906 -7.715 1 92.62 45 ALA B C 1
ATOM 922 O O . ALA B 1 45 ? -1.218 -5.984 -8.312 1 92.62 45 ALA B O 1
ATOM 923 N N . LEU B 1 46 ? -0.723 -4.762 -6.543 1 93.56 46 LEU B N 1
ATOM 924 C CA . LEU B 1 46 ? -0.129 -5.887 -5.828 1 93.56 46 LEU B CA 1
ATOM 925 C C . LEU B 1 46 ? -1.189 -6.922 -5.465 1 93.56 46 LEU B C 1
ATOM 927 O O . LEU B 1 46 ? -0.941 -8.125 -5.555 1 93.56 46 LEU B O 1
ATOM 931 N N . CYS B 1 47 ? -2.348 -6.445 -5.004 1 94.5 47 CYS B N 1
ATOM 932 C CA . CYS B 1 47 ? -3.455 -7.352 -4.719 1 94.5 47 CYS B CA 1
ATOM 933 C C . CYS B 1 47 ? -3.799 -8.188 -5.945 1 94.5 47 CYS B C 1
ATOM 935 O O . CYS B 1 47 ? -3.941 -9.414 -5.844 1 94.5 47 CYS B O 1
ATOM 937 N N . ASN B 1 48 ? -3.926 -7.523 -7.02 1 93.88 48 ASN B N 1
ATOM 938 C CA . ASN B 1 48 ? -4.246 -8.227 -8.258 1 93.88 48 ASN B CA 1
ATOM 939 C C . ASN B 1 48 ? -3.209 -9.305 -8.578 1 93.88 48 ASN B C 1
ATOM 941 O O . ASN B 1 48 ? -3.562 -10.422 -8.938 1 93.88 48 ASN B O 1
ATOM 945 N N . GLU B 1 49 ? -1.99 -8.953 -8.438 1 93.88 49 GLU B N 1
ATOM 946 C CA . GLU B 1 49 ? -0.919 -9.906 -8.719 1 93.88 49 GLU B CA 1
ATOM 947 C C . GLU B 1 49 ? -0.946 -11.07 -7.738 1 93.88 49 GLU B C 1
ATOM 949 O O . GLU B 1 49 ? -0.61 -12.203 -8.102 1 93.88 49 GLU B O 1
ATOM 954 N N . ALA B 1 50 ? -1.314 -10.805 -6.562 1 94.31 50 ALA B N 1
ATOM 955 C CA . ALA B 1 50 ? -1.313 -11.828 -5.52 1 94.31 50 ALA B CA 1
ATOM 956 C C . ALA B 1 50 ? -2.592 -12.656 -5.562 1 94.31 50 ALA B C 1
ATOM 958 O O . ALA B 1 50 ? -2.785 -13.555 -4.738 1 94.31 50 ALA B O 1
ATOM 959 N N . GLY B 1 51 ? -3.502 -12.297 -6.465 1 94.81 51 GLY B N 1
ATOM 960 C CA . GLY B 1 51 ? -4.691 -13.117 -6.633 1 94.81 51 GLY B CA 1
ATOM 961 C C . GLY B 1 51 ? -5.891 -12.586 -5.867 1 94.81 51 GLY B C 1
ATOM 962 O O . GLY B 1 51 ? -6.801 -13.344 -5.527 1 94.81 51 GLY B O 1
ATOM 963 N N . TRP B 1 52 ? -5.871 -11.281 -5.508 1 96.62 52 TRP B N 1
ATOM 964 C CA . TRP B 1 52 ? -6.992 -10.625 -4.844 1 96.62 52 TRP B CA 1
ATOM 965 C C . TRP B 1 52 ? -7.773 -9.758 -5.828 1 96.62 52 TRP B C 1
ATOM 967 O O . TRP B 1 52 ? -7.238 -9.344 -6.859 1 96.62 52 TRP B O 1
ATOM 977 N N . VAL B 1 53 ? -9.062 -9.523 -5.527 1 96.94 53 VAL B N 1
ATOM 978 C CA . VAL B 1 53 ? -9.883 -8.539 -6.23 1 96.94 53 VAL B CA 1
ATOM 979 C C . VAL B 1 53 ? -10.125 -7.332 -5.332 1 96.94 53 VAL B C 1
ATOM 981 O O . VAL B 1 53 ? -10.484 -7.48 -4.16 1 96.94 53 VAL B O 1
ATOM 984 N N . VAL B 1 54 ? -9.82 -6.172 -5.836 1 96.75 54 VAL B N 1
ATOM 985 C CA . VAL B 1 54 ? -10.094 -4.934 -5.113 1 96.75 54 VAL B CA 1
ATOM 986 C C . VAL B 1 54 ? -11.109 -4.098 -5.891 1 96.75 54 VAL B C 1
ATOM 988 O O . VAL B 1 54 ? -10.812 -3.605 -6.98 1 96.75 54 VAL B O 1
ATOM 991 N N . GLU B 1 55 ? -12.258 -3.932 -5.27 1 97.25 55 GLU B N 1
ATOM 992 C CA . GLU B 1 55 ? -13.289 -3.098 -5.879 1 97.25 55 GLU B CA 1
ATOM 993 C C . GLU B 1 55 ? -12.945 -1.616 -5.75 1 97.25 55 GLU B C 1
ATOM 995 O O . GLU B 1 55 ? -12.109 -1.236 -4.93 1 97.25 55 GLU B O 1
ATOM 1000 N N . PRO B 1 56 ? -13.633 -0.748 -6.508 1 95.31 56 PRO B N 1
ATOM 1001 C CA . PRO B 1 56 ? -13.32 0.683 -6.457 1 95.31 56 PRO B CA 1
ATOM 1002 C C . PRO B 1 56 ? -13.492 1.275 -5.062 1 95.31 56 PRO B C 1
ATOM 1004 O O . PRO B 1 56 ? -12.82 2.246 -4.711 1 95.31 56 PRO B O 1
ATOM 1007 N N . ASP B 1 57 ? -14.344 0.657 -4.254 1 96 57 ASP B N 1
ATOM 1008 C CA . ASP B 1 57 ? -14.617 1.21 -2.932 1 96 57 ASP B CA 1
ATOM 1009 C C . ASP B 1 57 ? -13.68 0.614 -1.882 1 96 57 ASP B C 1
ATOM 1011 O O . ASP B 1 57 ? -13.797 0.917 -0.693 1 96 57 ASP B O 1
ATOM 1015 N N . GLY B 1 58 ? -12.797 -0.321 -2.342 1 96.19 58 GLY B N 1
ATOM 1016 C CA . GLY B 1 58 ? -11.812 -0.889 -1.432 1 96.19 58 GLY B CA 1
ATOM 1017 C C . GLY B 1 58 ? -12.18 -2.281 -0.954 1 96.19 58 GLY B C 1
ATOM 1018 O O . GLY B 1 58 ? -11.359 -2.967 -0.337 1 96.19 58 GLY B O 1
ATOM 1019 N N . THR B 1 59 ? -13.469 -2.734 -1.146 1 97.06 59 THR B N 1
ATOM 1020 C CA . THR B 1 59 ? -13.836 -4.102 -0.789 1 97.06 59 THR B CA 1
ATOM 1021 C C . THR B 1 59 ? -12.883 -5.102 -1.435 1 97.06 59 THR B C 1
ATOM 1023 O O . THR B 1 59 ? -12.617 -5.031 -2.637 1 97.06 59 THR B O 1
ATOM 1026 N N . THR B 1 60 ? -12.328 -5.93 -0.652 1 96.06 60 THR B N 1
ATOM 1027 C CA . THR B 1 60 ? -11.266 -6.824 -1.103 1 96.06 60 THR B CA 1
ATOM 1028 C C . THR B 1 60 ? -11.578 -8.273 -0.727 1 96.06 60 THR B C 1
ATOM 1030 O O . THR B 1 60 ? -11.961 -8.555 0.412 1 96.06 60 THR B O 1
ATOM 1033 N N . TYR B 1 61 ? -11.516 -9.133 -1.725 1 95.56 61 TYR B N 1
ATOM 1034 C CA . TYR B 1 61 ? -11.766 -10.547 -1.501 1 95.56 61 TYR B CA 1
ATOM 1035 C C . TYR B 1 61 ? -10.953 -11.406 -2.467 1 95.56 61 TYR B C 1
ATOM 1037 O O . TYR B 1 61 ? -10.312 -10.875 -3.379 1 95.56 61 TYR B O 1
ATOM 1045 N N . ARG B 1 62 ? -10.844 -12.664 -2.123 1 92.75 62 ARG B N 1
ATOM 1046 C CA . ARG B 1 62 ? -10.031 -13.555 -2.945 1 92.75 62 ARG B CA 1
ATOM 1047 C C . ARG B 1 62 ? -10.75 -13.906 -4.242 1 92.75 62 ARG B C 1
ATOM 1049 O O . ARG B 1 62 ? -11.961 -14.133 -4.25 1 92.75 62 ARG B O 1
ATOM 1056 N N . ARG B 1 63 ? -9.938 -13.828 -5.293 1 85.5 63 ARG B N 1
ATOM 1057 C CA . ARG B 1 63 ? -10.508 -14.258 -6.566 1 85.5 63 ARG B CA 1
ATOM 1058 C C . ARG B 1 63 ? -10.898 -15.734 -6.52 1 85.5 63 ARG B C 1
ATOM 1060 O O . ARG B 1 63 ? -10.289 -16.516 -5.793 1 85.5 63 ARG B O 1
#

Organism: Aegilops tauschii subsp. strangulata (NCBI:txid200361)

InterPro domains:
  IPR008540 BES1/BZR1 plant transcription factor, N-terminal [PF05687] (1-63)
  IPR033264 BZR family [PTHR31506] (1-63)

Solvent-accessible surface area (backbone atoms only — not comparable to full-atom values): 6990 Å² total; per-residue (Å²): 107,68,69,57,53,51,51,49,53,53,50,52,51,53,50,52,25,48,51,34,33,50,50,22,39,40,73,74,36,93,48,91,64,61,94,83,57,57,67,64,61,54,51,46,55,38,34,46,68,49,48,33,42,68,45,98,73,14,56,30,43,75,106,107,67,67,55,53,51,50,49,53,52,51,52,51,53,50,51,25,48,50,34,32,51,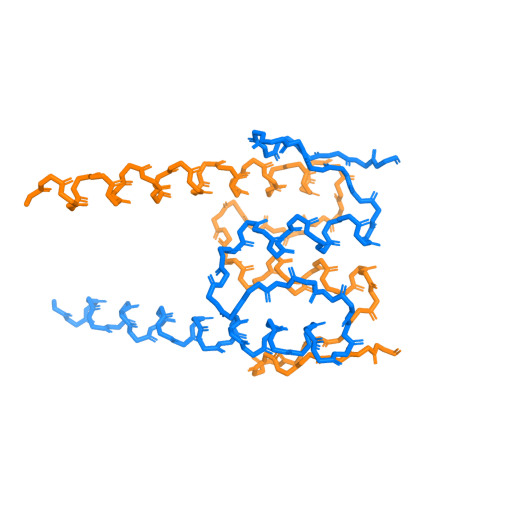49,20,39,40,73,72,40,92,48,90,64,61,94,83,56,57,68,62,60,54,51,46,54,40,34,47,68,48,48,33,42,67,46,98,72,14,54,30,43,73,106

Radius of gyration: 14.93 Å; Cα contacts (8 Å, |Δi|>4): 137; chains: 2; bounding box: 30×42×35 Å

Secondary structure (DSSP, 8-state):
-HHHHHHHHHHHHHHHHHHHHHHHHHHHS-----SS--HHHHHHHHHHHTTEEE-TT--EEE-/-HHHHHHHHHHHHHHHHHHHHHHHHHHHS-----TT--HHHHHHHHHHHTTEEE-TT--EEE-

Sequence (126 aa):
WRERENNRRRERRRRAIAAKIYTGLRAYGNYNLPKHCDNNEVLKALCNEAGWVVEPDGTTYRRWRERENNRRRERRRRAIAAKIYTGLRAYGNYNLPKHCDNNEVLKALCNEAGWVVEPDGTTYRR